Protein 8B2R (pdb70)

Nearest PDB structures (foldseek):
  8b2r-assembly1_A  TM=1.013E+00  e=1.628E-17  Oryza sativa
  5zng-assembly1_A  TM=9.818E-01  e=1.443E-13  Oryza sativa Japonica Group
  5zne-assembly1_A-2  TM=1.001E+00  e=4.847E-13  Oryza sativa Japonica Group
  7nlj-assembly1_A  TM=9.553E-01  e=1.696E-10  Setaria italica
  6fu9-assembly1_A  TM=9.580E-01  e=8.534E-10  Oryza sativa Japonica Group

Secondary structure (DSSP, 8-state):
-PPEEEEEEEE---SHHHHHHHHHHHHHSTTEEEEEEESTTS-EEEEEEES--HHHHHHHHHHHHS-EEEEEEEE---/--S-S--GGGSPPP-----TTSPPP-EEEEEEETTEEEEEEEE-SSEEEEEEETTEEEEEEE-TT--EE--PPTTEEEEEEEPTT-

Sequence (164 aa):
GPMRTTKKIVVKVHMPCGKSRAKAMMALAASVNGVDSVEITGDDKDRLQVVGRGIDPVRLVALLRREKCGLAELLQVEEVKEGPMRAIDLSRERDPNFFDNADIPVPECFWFMFKNNVRQDAGTCYSSWKMDKKVGPNNWVHIKSDDNCNLSGDDFPPGWIVLGKKRPGF

Organism: Oryza sativa subsp. japonica (NCBI:txid39947)

Radius of gyration: 15.73 Å; Cα contacts (8 Å, |Δi|>4): 351; chains: 2; bounding box: 38×36×44 Å

Solvent-accessible surface area: 8882 Å² total; per-residue (Å²): 121,97,97,46,23,16,0,15,0,84,3,94,5,98,67,36,178,36,60,59,126,0,58,66,27,0,62,87,29,142,7,20,71,21,26,36,43,16,13,110,119,115,24,36,0,10,0,2,0,111,77,16,73,31,100,178,3,5,48,57,0,120,121,102,22,44,123,9,59,27,14,4,25,2,58,1,48,138,117,100,184,169,75,32,46,24,94,186,44,157,84,9,70,65,110,47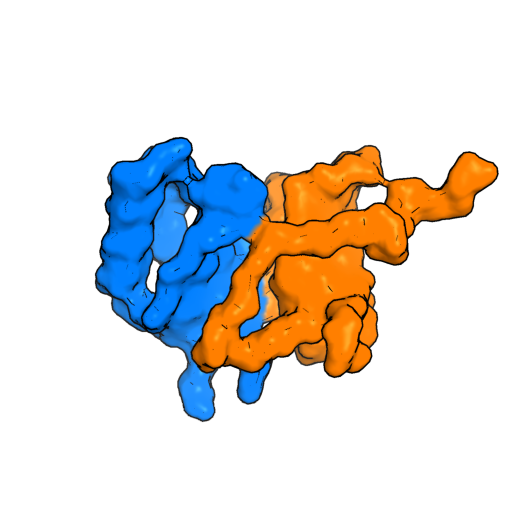,9,101,90,16,56,69,10,31,0,5,7,0,14,2,66,93,86,94,47,85,33,12,7,6,2,3,8,53,57,56,4,42,1,48,0,20,106,62,114,9,90,2,127,11,64,101,83,0,90,31,70,31,132,41,18,128,40,45,64,1,54,17,56,87,24,120,86,116

InterPro domains:
  IPR002182 NB-ARC [PF00931] (182-354)
  IPR006121 Heavy metal-associated domain, HMA [PS50846] (997-1066)
  IPR027417 P-loop containing nucleoside triphosphate hydrolase [G3DSA:3.40.50.300] (168-328)
  IPR027417 P-loop containing nucleoside triphosphate hydrolase [SSF52540] (170-439)
  IPR032675 Leucine-rich repeat domain superfamily [G3DSA:3.80.10.10] (529-895)
  IPR041118 Disease resistance, N-terminal [PF18052] (11-86)
  IPR042197 Apoptotic protease-activating factors, helical domain [G3DSA:1.10.8.430] (339-429)
  IPR044974 Disease resistance protein, plants [PTHR23155] (41-898)
  IPR055414 Disease resistance R13L4/SHOC-2-like, LRR domain [PF23598] (562-923)
  IPR058922 Disease resistance protein, winged helix domain [PF23559] (441-512)

Structure (mmCIF, N/CA/C/O backbone):
data_8B2R
#
_entry.id   8B2R
#
_cell.length_a   31.906
_cell.length_b   57.896
_cell.length_c   76.657
_cell.angle_alpha   90.000
_cell.angle_beta   90.000
_cell.angle_gamma   90.000
#
_symmetry.space_group_name_H-M   'P 21 21 21'
#
loop_
_entity.id
_entity.type
_entity.pdbx_description
1 polymer 'Disease resistance protein RGA5'
2 polymer 'AVR-Pik protein'
3 non-polymer 'SULFATE ION'
4 non-polymer 'CHLORIDE ION'
5 non-polymer 1,2-ETHANEDIOL
6 water water
#
loop_
_atom_site.group_PDB
_atom_site.id
_atom_site.type_symbol
_atom_site.label_atom_id
_atom_site.label_alt_id
_atom_site.label_comp_id
_atom_site.label_asym_id
_atom_site.label_entity_id
_atom_site.label_seq_id
_atom_site.pdbx_PDB_ins_code
_atom_site.Cartn_x
_atom_site.Cartn_y
_atom_site.Cartn_z
_atom_site.occupancy
_atom_site.B_iso_or_equiv
_atom_site.auth_seq_id
_atom_site.auth_comp_id
_atom_site.auth_asym_id
_atom_site.auth_atom_id
_atom_site.pdbx_PDB_model_num
ATOM 1 N N . GLY A 1 1 ? 3.483 -22.308 -15.820 1.000 37.527 994 GLY A N 1
ATOM 2 C CA . GLY A 1 1 ? 4.628 -22.000 -16.682 1.000 34.471 994 GLY A CA 1
ATOM 3 C C . GLY A 1 1 ? 5.756 -21.323 -15.908 1.000 26.003 994 GLY A C 1
ATOM 4 O O . GLY A 1 1 ? 5.840 -21.311 -14.681 1.000 26.239 994 GLY A O 1
ATOM 10 N N . PRO A 1 2 ? 6.702 -20.718 -16.630 1.000 23.484 995 PRO A N 1
ATOM 11 C CA . PRO A 1 2 ? 7.906 -20.192 -16.017 1.000 20.701 995 PRO A CA 1
ATOM 12 C C . PRO A 1 2 ? 7.538 -19.016 -15.124 1.000 18.172 995 PRO A C 1
ATOM 13 O O . PRO A 1 2 ? 6.583 -18.283 -15.363 1.000 20.763 995 PRO A O 1
ATOM 24 N N . MET A 1 3 ? 8.361 -18.789 -14.121 1.000 17.996 996 MET A N 1
ATOM 25 C CA . MET A 1 3 ? 8.203 -17.647 -13.250 1.000 15.811 996 MET A CA 1
ATOM 26 C C . MET A 1 3 ? 8.433 -16.358 -14.058 1.000 17.390 996 MET A C 1
ATOM 27 O O . MET A 1 3 ? 9.445 -16.200 -14.739 1.000 18.051 996 MET A O 1
ATOM 41 N N . ARG A 1 4 ? 7.460 -15.440 -14.006 1.000 14.168 997 ARG A N 1
ATOM 42 C CA . ARG A 1 4 ? 7.621 -14.096 -14.571 1.000 13.185 997 ARG A CA 1
ATOM 43 C C . ARG A 1 4 ? 7.853 -13.093 -13.445 1.000 12.564 997 ARG A C 1
ATOM 44 O O . ARG A 1 4 ? 7.563 -13.354 -12.278 1.000 12.515 997 ARG A O 1
ATOM 65 N N A THR A 1 5 ? 8.419 -11.939 -13.763 0.500 11.221 998 THR A N 1
ATOM 66 N N B THR A 1 5 ? 8.422 -11.946 -13.797 0.500 11.152 998 THR A N 1
ATOM 67 C CA A THR A 1 5 ? 8.690 -10.921 -12.766 0.500 12.506 998 THR A CA 1
ATOM 68 C CA B THR A 1 5 ? 8.763 -10.896 -12.855 0.500 11.985 998 THR A CA 1
ATOM 69 C C A THR A 1 5 ? 8.418 -9.545 -13.355 0.500 11.895 998 THR A C 1
ATOM 70 C C B THR A 1 5 ? 8.241 -9.577 -13.416 0.500 11.592 998 THR A C 1
ATOM 71 O O A THR A 1 5 ? 8.735 -9.259 -14.527 0.500 12.592 998 THR A O 1
ATOM 72 O O B THR A 1 5 ? 8.163 -9.354 -14.643 0.500 11.909 998 THR A O 1
ATOM 93 N N . LYS A 1 6 ? 7.845 -8.705 -12.485 1.000 10.782 999 LYS A N 1
ATOM 94 C CA A LYS A 1 6 ? 7.569 -7.286 -12.673 0.500 10.736 999 LYS A CA 1
ATOM 95 C CA B LYS A 1 6 ? 7.619 -7.305 -12.742 0.500 10.707 999 LYS A CA 1
ATOM 96 C C . LYS A 1 6 ? 8.708 -6.483 -12.071 1.000 11.355 999 LYS A C 1
ATOM 97 O O . LYS A 1 6 ? 9.050 -6.697 -10.903 1.000 11.806 999 LYS A O 1
ATOM 133 N N . ILE A 1 7 ? 9.264 -5.564 -12.863 1.000 10.511 1000 ILE A N 1
ATOM 134 C CA . ILE A 1 7 ? 10.334 -4.703 -12.397 1.000 11.334 1000 ILE A CA 1
ATOM 135 C C . ILE A 1 7 ? 9.933 -3.261 -12.670 1.000 11.412 1000 ILE A C 1
ATOM 136 O O . ILE A 1 7 ? 9.512 -2.954 -13.786 1.000 13.289 1000 ILE A O 1
ATOM 152 N N . VAL A 1 8 ? 10.071 -2.406 -11.643 1.000 10.825 1001 VAL A N 1
ATOM 153 C CA . VAL A 1 8 ? 9.803 -0.997 -11.799 1.000 10.702 1001 VAL A CA 1
ATOM 154 C C . VAL A 1 8 ? 11.131 -0.285 -11.579 1.000 10.199 1001 VAL A C 1
ATOM 155 O O . VAL A 1 8 ? 11.755 -0.453 -10.528 1.000 11.097 1001 VAL A O 1
ATOM 168 N N . VAL A 1 9 ? 11.513 0.526 -12.572 1.000 10.816 1002 VAL A N 1
ATOM 169 C CA . VAL A 1 9 ? 12.749 1.278 -12.551 1.000 11.207 1002 VAL A CA 1
ATOM 170 C C . VAL A 1 9 ? 12.424 2.751 -12.718 1.000 10.546 1002 VAL A C 1
ATOM 171 O O . VAL A 1 9 ? 11.726 3.109 -13.657 1.000 12.590 1002 VAL A O 1
ATOM 184 N N . LYS A 1 10 ? 12.952 3.632 -11.848 1.000 11.368 1003 LYS A N 1
ATOM 185 C CA . LYS A 1 10 ? 12.898 5.049 -12.093 1.000 11.069 1003 LYS A CA 1
ATOM 186 C C . LYS A 1 10 ? 14.035 5.395 -13.036 1.000 12.063 1003 LYS A C 1
ATOM 187 O O . LYS A 1 10 ? 15.181 5.087 -12.773 1.000 13.529 1003 LYS A O 1
ATOM 206 N N . VAL A 1 11 ? 13.721 6.140 -14.102 1.000 10.928 1004 VAL A N 1
ATOM 207 C CA . VAL A 1 11 ? 14.710 6.449 -15.135 1.000 11.005 1004 VAL A CA 1
ATOM 208 C C . VAL A 1 11 ? 14.678 7.960 -15.412 1.000 12.131 1004 VAL A C 1
ATOM 209 O O . VAL A 1 11 ? 13.604 8.558 -15.435 1.000 13.523 1004 VAL A O 1
ATOM 222 N N . HIS A 1 12 ? 15.850 8.531 -15.648 1.000 12.558 1005 HIS A N 1
ATOM 223 C CA . HIS A 1 12 ? 15.903 9.897 -16.091 1.000 14.097 1005 HIS A CA 1
ATOM 224 C C . HIS A 1 12 ? 15.450 9.970 -17.547 1.000 14.312 1005 HIS A C 1
ATOM 225 O O . HIS A 1 12 ? 16.135 9.457 -18.445 1.000 16.219 1005 HIS A O 1
ATOM 240 N N . MET A 1 13 ? 14.277 10.501 -17.778 1.000 13.902 1006 MET A N 1
ATOM 241 C CA . MET A 1 13 ? 13.737 10.507 -19.115 1.000 16.162 1006 MET A CA 1
ATOM 242 C C . MET A 1 13 ? 12.718 11.633 -19.196 1.000 15.715 1006 MET A C 1
ATOM 243 O O . MET A 1 13 ? 11.519 11.410 -19.236 1.000 20.418 1006 MET A O 1
ATOM 257 N N . PRO A 1 14 ? 13.192 12.905 -19.157 1.000 16.507 1007 PRO A N 1
ATOM 258 C CA . PRO A 1 14 ? 12.272 14.023 -18.942 1.000 19.145 1007 PRO A CA 1
ATOM 259 C C . PRO A 1 14 ? 11.250 14.306 -20.021 1.000 17.872 1007 PRO A C 1
ATOM 260 O O . PRO A 1 14 ? 10.304 15.025 -19.744 1.000 21.260 1007 PRO A O 1
ATOM 271 N N . CYS A 1 15 ? 11.471 13.837 -21.251 1.000 16.467 1008 CYS A N 1
ATOM 272 C CA . CYS A 1 15 ? 10.559 14.102 -22.356 1.000 17.550 1008 CYS A CA 1
ATOM 273 C C . CYS A 1 15 ? 10.305 12.823 -23.165 1.000 17.802 1008 CYS A C 1
ATOM 274 O O . CYS A 1 15 ? 10.963 11.787 -23.016 1.000 16.657 1008 CYS A O 1
ATOM 282 N N . GLY A 1 16 ? 9.418 12.950 -24.160 1.000 19.712 1009 GLY A N 1
ATOM 283 C CA . GLY A 1 16 ? 8.998 11.827 -24.999 1.000 18.781 1009 GLY A CA 1
ATOM 284 C C . GLY A 1 16 ? 10.155 11.160 -25.720 1.000 19.071 1009 GLY A C 1
ATOM 285 O O . GLY A 1 16 ? 10.192 9.948 -25.838 1.000 17.907 1009 GLY A O 1
ATOM 289 N N . LYS A 1 17 ? 11.060 11.935 -26.297 1.000 19.760 1010 LYS A N 1
ATOM 290 C CA . LYS A 1 17 ? 12.189 11.355 -27.018 1.000 19.554 1010 LYS A CA 1
ATOM 291 C C . LYS A 1 17 ? 13.023 10.450 -26.104 1.000 19.320 1010 LYS A C 1
ATOM 292 O O . LYS A 1 17 ? 13.453 9.343 -26.484 1.000 19.534 1010 LYS A O 1
ATOM 311 N N . SER A 1 18 ? 13.271 10.916 -24.875 1.000 18.293 1011 SER A N 1
ATOM 312 C CA . SER A 1 18 ? 14.052 10.141 -23.922 1.000 17.635 1011 SER A CA 1
ATOM 313 C C . SER A 1 18 ? 13.286 8.917 -23.440 1.000 17.552 1011 SER A C 1
ATOM 314 O O . SER A 1 18 ? 13.858 7.849 -23.273 1.000 17.114 1011 SER A O 1
ATOM 322 N N . ARG A 1 19 ? 11.977 9.069 -23.277 1.000 17.010 1012 ARG A N 1
ATOM 323 C CA . ARG A 1 19 ? 11.175 7.904 -22.938 1.000 15.888 1012 ARG A CA 1
ATOM 324 C C . ARG A 1 19 ? 11.268 6.837 -24.021 1.000 14.830 1012 ARG A C 1
ATOM 325 O O . ARG A 1 19 ? 11.358 5.667 -23.710 1.000 15.143 1012 ARG A O 1
ATOM 346 N N . ALA A 1 20 ? 11.199 7.233 -25.300 1.000 16.105 1013 ALA A N 1
ATOM 347 C CA . ALA A 1 20 ? 11.259 6.270 -26.393 1.000 14.745 1013 ALA A CA 1
ATOM 348 C C . ALA A 1 20 ? 12.573 5.500 -26.387 1.000 14.367 1013 ALA A C 1
ATOM 349 O O . ALA A 1 20 ? 12.587 4.297 -26.614 1.000 16.368 1013 ALA A O 1
ATOM 356 N N . LYS A 1 21 ? 13.683 6.184 -26.146 1.000 14.446 1014 LYS A N 1
ATOM 357 C CA . LYS A 1 21 ? 14.965 5.512 -26.081 1.000 15.196 1014 LYS A CA 1
ATOM 358 C C . LYS A 1 21 ? 15.014 4.489 -24.942 1.000 14.559 1014 LYS A C 1
ATOM 359 O O . LYS A 1 21 ? 15.490 3.363 -25.106 1.000 15.439 1014 LYS A O 1
ATOM 378 N N . ALA A 1 22 ? 14.491 4.878 -23.757 1.000 15.281 1015 ALA A N 1
ATOM 379 C CA . ALA A 1 22 ? 14.451 3.948 -22.636 1.000 14.219 1015 ALA A CA 1
ATOM 380 C C . ALA A 1 22 ? 13.562 2.743 -22.932 1.000 12.859 1015 ALA A C 1
ATOM 381 O O . ALA A 1 22 ? 13.925 1.645 -22.582 1.000 15.670 1015 ALA A O 1
ATOM 388 N N . MET A 1 23 ? 12.405 2.984 -23.535 1.000 15.724 1016 MET A N 1
ATOM 389 C CA A MET A 1 23 ? 11.500 1.904 -23.868 0.500 14.991 1016 MET A CA 1
ATOM 390 C CA B MET A 1 23 ? 11.469 1.943 -23.919 0.500 15.004 1016 MET A CA 1
ATOM 391 C C . MET A 1 23 ? 12.095 0.965 -24.908 1.000 14.767 1016 MET A C 1
ATOM 392 O O . MET A 1 23 ? 11.987 -0.240 -24.753 1.000 16.939 1016 MET A O 1
ATOM 418 N N . ALA A 1 24 ? 12.748 1.489 -25.954 1.000 15.306 1017 ALA A N 1
ATOM 419 C C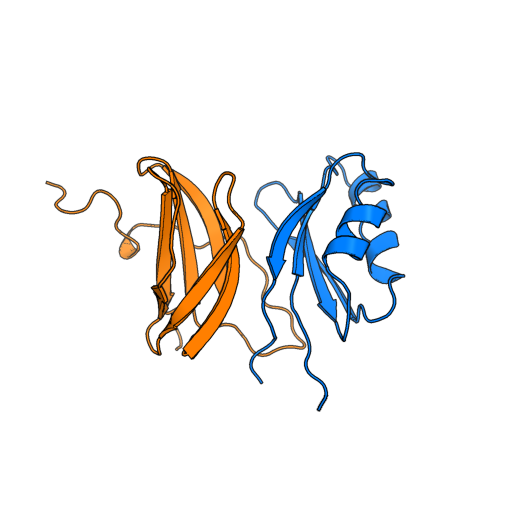A . ALA A 1 24 ? 13.425 0.683 -26.954 1.000 17.581 1017 ALA A CA 1
ATOM 420 C C . ALA A 1 24 ? 14.523 -0.182 -26.341 1.000 17.275 1017 ALA A C 1
ATOM 421 O O . ALA A 1 24 ? 14.642 -1.327 -26.722 1.000 17.397 1017 ALA A O 1
ATOM 428 N N . LEU A 1 25 ? 15.360 0.393 -25.463 1.000 15.413 1018 LEU A N 1
ATOM 429 C CA . LEU A 1 25 ? 16.394 -0.332 -24.765 1.000 15.827 1018 LEU A CA 1
ATOM 430 C C . LEU A 1 25 ? 15.741 -1.479 -24.008 1.000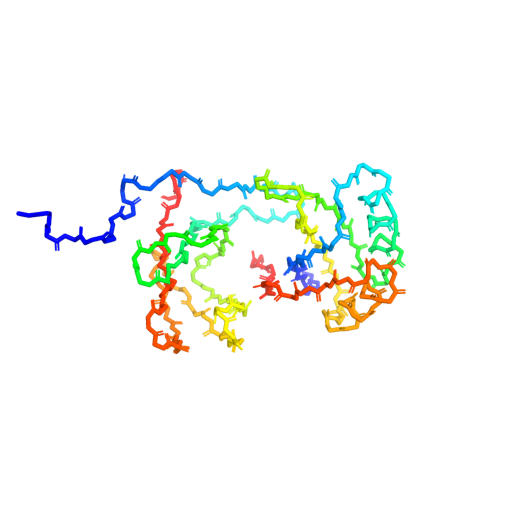 15.638 1018 LEU A C 1
ATOM 431 O O . LEU A 1 25 ? 16.129 -2.649 -24.152 1.000 17.059 1018 LEU A O 1
ATOM 447 N N . ALA A 1 26 ? 14.773 -1.123 -23.133 1.000 16.009 1019 ALA A N 1
ATOM 448 C CA . ALA A 1 26 ? 14.166 -2.143 -22.282 1.000 16.737 1019 ALA A CA 1
ATOM 449 C C . ALA A 1 26 ? 13.550 -3.254 -23.137 1.000 16.191 1019 ALA A C 1
ATOM 450 O O . ALA A 1 26 ? 13.668 -4.418 -22.790 1.000 18.678 1019 ALA A O 1
ATOM 457 N N . ALA A 1 27 ? 12.827 -2.898 -24.190 1.000 18.705 1020 ALA A N 1
ATOM 458 C CA . ALA A 1 27 ? 12.193 -3.858 -25.078 1.000 18.721 1020 ALA A CA 1
ATOM 459 C C . ALA A 1 27 ? 13.166 -4.844 -25.723 1.000 18.775 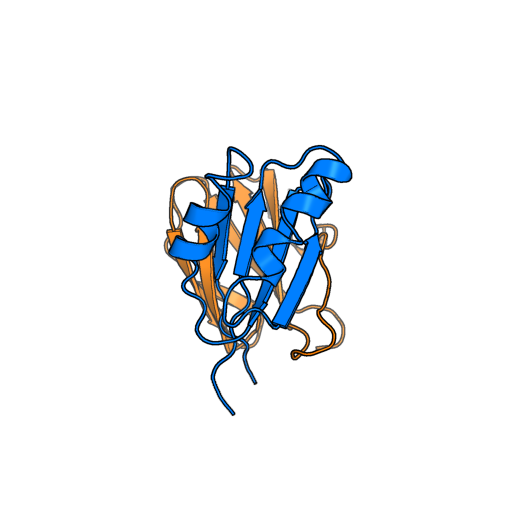1020 ALA A C 1
ATOM 460 O O . ALA A 1 27 ? 12.787 -5.977 -25.995 1.000 20.690 1020 ALA A O 1
ATOM 467 N N . SER A 1 28 ? 14.415 -4.411 -25.939 1.000 18.700 1021 SER A N 1
ATOM 468 C CA . SER A 1 28 ? 15.411 -5.286 -26.567 1.000 16.326 1021 SER A CA 1
ATOM 469 C C . SER A 1 28 ? 16.030 -6.292 -25.596 1.000 18.562 1021 SER A C 1
ATOM 470 O O . SER A 1 28 ? 16.743 -7.170 -26.063 1.000 17.602 1021 SER A O 1
ATOM 478 N N . VAL A 1 29 ? 15.820 -6.141 -24.281 1.000 14.929 1022 VAL A N 1
ATOM 479 C CA . VAL A 1 29 ? 16.449 -6.977 -23.267 1.000 16.849 1022 VAL A CA 1
ATOM 480 C C . VAL A 1 29 ? 15.788 -8.358 -23.285 1.000 16.230 1022 VAL A C 1
ATOM 481 O O . VAL A 1 29 ? 14.577 -8.505 -23.352 1.000 17.341 1022 VAL A O 1
ATOM 494 N N . ASN A 1 30 ? 16.654 -9.362 -23.285 1.000 16.670 1023 ASN A N 1
ATOM 495 C CA . ASN A 1 30 ? 16.279 -10.765 -23.337 1.000 18.225 1023 ASN A CA 1
ATOM 496 C C . ASN A 1 30 ? 15.421 -11.092 -22.112 1.000 17.932 1023 ASN A C 1
ATOM 497 O O . ASN A 1 30 ? 15.843 -10.937 -20.972 1.000 22.019 1023 ASN A O 1
ATOM 508 N N . GLY A 1 31 ? 14.198 -11.499 -22.419 1.000 17.184 1024 GLY A N 1
ATOM 509 C CA . GLY A 1 31 ? 13.226 -11.902 -21.430 1.000 15.985 1024 GLY A CA 1
ATOM 510 C C . GLY A 1 31 ? 12.189 -10.820 -21.155 1.000 14.911 1024 GLY A C 1
ATOM 511 O O . GLY A 1 31 ? 11.186 -11.130 -20.561 1.000 15.510 1024 GLY A O 1
ATOM 515 N N . VAL A 1 32 ? 12.345 -9.617 -21.702 1.000 14.482 1025 VAL A N 1
ATOM 516 C CA . VAL A 1 32 ? 11.301 -8.628 -21.543 1.000 13.295 1025 VAL A CA 1
ATOM 517 C C . VAL A 1 32 ? 10.138 -8.914 -22.485 1.000 14.796 1025 VAL A C 1
ATOM 518 O O . VAL A 1 32 ? 10.283 -9.084 -23.704 1.000 18.342 1025 VAL A O 1
ATOM 531 N N . ASP A 1 33 ? 8.932 -8.948 -21.925 1.000 16.678 1026 ASP A N 1
ATOM 532 C CA . ASP A 1 33 ? 7.718 -9.172 -22.678 1.000 17.106 1026 ASP A CA 1
ATOM 533 C C . ASP A 1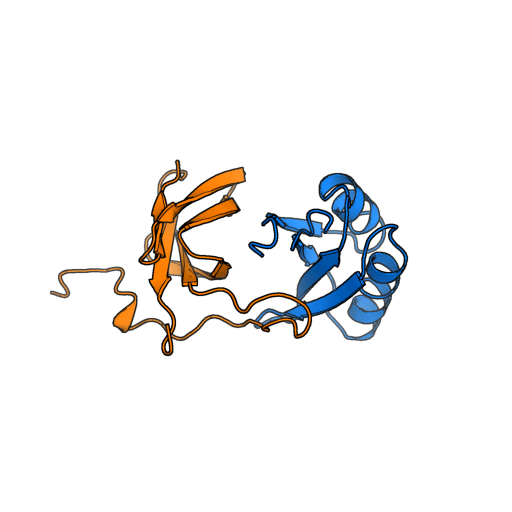 33 ? 6.915 -7.884 -22.864 1.000 17.525 1026 ASP A C 1
ATOM 534 O O . ASP A 1 33 ? 6.181 -7.718 -23.833 1.000 21.853 1026 ASP A O 1
ATOM 543 N N . SER A 1 34 ? 7.003 -6.930 -21.946 1.000 16.795 1027 SER A N 1
ATOM 544 C CA . SER A 1 34 ? 6.249 -5.703 -22.057 1.000 15.380 1027 SER A CA 1
ATOM 545 C C . SER A 1 34 ? 6.963 -4.609 -21.289 1.000 14.583 1027 SER A C 1
ATOM 546 O O . SER A 1 34 ? 7.665 -4.910 -20.322 1.000 13.285 1027 SER A O 1
ATOM 554 N N . VAL A 1 35 ? 6.756 -3.367 -21.767 1.000 15.761 1028 VAL A N 1
ATOM 555 C CA . VAL A 1 35 ? 7.339 -2.191 -21.174 1.000 14.668 1028 VAL A CA 1
ATOM 556 C C . VAL A 1 35 ? 6.279 -1.103 -21.216 1.000 14.775 1028 VAL A C 1
ATOM 557 O O . VAL A 1 35 ? 5.727 -0.809 -22.290 1.000 18.258 1028 VAL A O 1
ATOM 570 N N . GLU A 1 36 ? 6.010 -0.512 -20.064 1.000 14.932 1029 GLU A N 1
ATOM 571 C CA . GLU A 1 36 ? 5.079 0.597 -19.994 1.000 14.883 1029 GLU A CA 1
ATOM 572 C C . GLU A 1 36 ? 5.668 1.697 -19.122 1.000 15.966 1029 GLU A C 1
ATOM 573 O O . GLU A 1 36 ? 6.435 1.444 -18.227 1.000 15.758 1029 GLU A O 1
ATOM 585 N N . ILE A 1 37 ? 5.239 2.918 -19.409 1.000 16.120 1030 ILE A N 1
ATOM 586 C CA . ILE A 1 37 ? 5.605 4.098 -18.654 1.000 16.552 1030 ILE A CA 1
ATOM 587 C C . ILE A 1 37 ? 4.535 4.334 -17.601 1.000 16.538 1030 ILE A C 1
ATOM 588 O O . ILE A 1 37 ? 3.360 4.351 -17.947 1.000 20.017 1030 ILE A O 1
ATOM 604 N N . THR A 1 38 ? 4.955 4.579 -16.359 1.000 16.237 1031 THR A N 1
ATOM 605 C CA . THR A 1 38 ? 4.036 4.889 -15.280 1.000 17.525 1031 THR A CA 1
ATOM 606 C C . THR A 1 38 ? 4.581 6.052 -14.425 1.000 16.453 1031 THR A C 1
ATOM 607 O O . THR A 1 38 ? 5.678 6.537 -14.631 1.000 16.109 1031 THR A O 1
ATOM 618 N N . GLY A 1 39 ? 3.778 6.492 -13.438 1.000 18.032 1032 GLY A N 1
ATOM 619 C CA . GLY A 1 39 ? 4.167 7.531 -12.514 1.000 16.889 1032 GLY A CA 1
ATOM 620 C C . GLY A 1 39 ? 3.501 8.855 -12.860 1.000 17.762 1032 GLY A C 1
ATOM 621 O O . GLY A 1 39 ? 3.313 9.165 -14.037 1.000 19.578 1032 GLY A O 1
ATOM 625 N N . ASP A 1 40 ? 3.266 9.682 -11.833 1.000 19.161 1033 ASP A N 1
ATOM 626 C CA . ASP A 1 40 ? 2.800 11.046 -12.061 1.000 21.758 1033 ASP A CA 1
ATOM 627 C C . ASP A 1 40 ? 3.717 11.828 -13.009 1.000 21.807 1033 ASP A C 1
ATOM 628 O O . ASP A 1 40 ? 3.251 12.633 -13.811 1.000 23.803 1033 ASP A O 1
ATOM 637 N N . ASP A 1 41 ? 5.039 11.631 -12.879 1.000 20.480 1034 ASP A N 1
ATOM 638 C CA . ASP A 1 41 ? 5.995 12.354 -13.711 1.000 18.153 1034 ASP A CA 1
ATOM 639 C C . ASP A 1 41 ? 6.402 11.543 -14.937 1.000 17.658 1034 ASP A C 1
ATOM 640 O O . ASP A 1 41 ? 7.259 11.985 -15.658 1.000 19.126 1034 ASP A O 1
ATOM 649 N N . LYS A 1 42 ? 5.793 10.381 -15.208 1.000 17.375 1035 LYS A N 1
ATOM 650 C CA . LYS A 1 42 ? 6.114 9.556 -16.350 1.000 15.920 1035 LYS A CA 1
ATOM 651 C C . LYS A 1 42 ? 7.599 9.212 -16.377 1.000 15.794 1035 LYS A C 1
ATOM 652 O O . LYS A 1 42 ? 8.208 9.159 -17.425 1.000 16.986 1035 LYS A O 1
ATOM 671 N N . ASP A 1 43 ? 8.152 8.857 -15.222 1.000 15.771 1036 ASP A N 1
ATOM 672 C CA . ASP A 1 43 ? 9.562 8.569 -15.095 1.000 16.489 1036 ASP A CA 1
ATOM 673 C C . ASP A 1 43 ? 9.805 7.180 -14.516 1.000 13.601 1036 ASP A C 1
ATOM 674 O O . ASP A 1 43 ? 10.908 6.920 -14.093 1.000 15.121 1036 ASP A O 1
ATOM 683 N N . ARG A 1 44 ? 8.799 6.332 -14.495 1.000 13.605 1037 ARG A N 1
ATOM 684 C CA . ARG A 1 44 ? 9.005 4.919 -14.168 1.000 15.670 1037 ARG A CA 1
ATOM 685 C C . ARG A 1 44 ? 8.794 4.062 -15.417 1.000 14.488 1037 ARG A C 1
ATOM 686 O O . ARG A 1 44 ? 7.842 4.290 -16.187 1.000 18.181 1037 ARG A O 1
ATOM 707 N N . LEU A 1 45 ? 9.649 3.062 -15.590 1.000 12.917 1038 LEU A N 1
ATOM 708 C CA . LEU A 1 45 ? 9.409 2.016 -16.555 1.000 13.207 1038 LEU A CA 1
ATOM 709 C C . LEU A 1 45 ? 8.933 0.817 -15.754 1.000 13.217 1038 LEU A C 1
ATOM 710 O O . LEU A 1 45 ? 9.597 0.433 -14.771 1.000 14.589 1038 LEU A O 1
ATOM 726 N N . GLN A 1 46 ? 7.835 0.238 -16.202 1.000 13.811 1039 GLN A N 1
ATOM 727 C CA . GLN A 1 46 ? 7.288 -1.031 -15.679 1.000 13.286 1039 GLN A CA 1
ATOM 728 C C . GLN A 1 46 ? 7.545 -2.096 -16.736 1.000 13.459 1039 GLN A C 1
ATOM 729 O O . GLN A 1 46 ? 7.091 -1.973 -17.863 1.000 15.268 1039 GLN A O 1
ATOM 743 N N . VAL A 1 47 ? 8.360 -3.084 -16.387 1.000 13.419 1040 VAL A N 1
ATOM 744 C CA . VAL A 1 47 ? 8.771 -4.102 -17.290 1.000 12.752 1040 VAL A CA 1
ATOM 745 C C . VAL A 1 47 ? 8.278 -5.440 -16.729 1.000 12.126 1040 VAL A C 1
ATOM 746 O O . VAL A 1 47 ? 8.389 -5.710 -15.519 1.000 13.626 1040 VAL A O 1
ATOM 759 N N . VAL A 1 48 ? 7.753 -6.301 -17.601 1.000 12.196 1041 VAL A N 1
ATOM 760 C CA . VAL A 1 48 ? 7.370 -7.625 -17.204 1.000 12.616 1041 VAL A CA 1
ATOM 761 C C . VAL A 1 48 ? 8.092 -8.602 -18.132 1.000 12.796 1041 VAL A C 1
ATOM 762 O O . VAL A 1 48 ? 8.201 -8.379 -19.331 1.000 15.269 1041 VAL A O 1
ATOM 775 N N . GLY A 1 49 ? 8.654 -9.650 -17.568 1.000 16.106 1042 GLY A N 1
ATOM 776 C CA . GLY A 1 49 ? 9.204 -10.670 -18.440 1.000 18.073 1042 GLY A CA 1
ATOM 777 C C . GLY A 1 49 ? 9.719 -11.858 -17.635 1.000 15.872 1042 GLY A C 1
ATOM 778 O O . GLY A 1 49 ? 9.301 -12.108 -16.503 1.000 17.358 1042 GLY A O 1
ATOM 782 N N . ARG A 1 50 ? 10.686 -12.536 -18.227 1.000 14.945 1043 ARG A N 1
ATOM 783 C CA . ARG A 1 50 ? 11.046 -13.890 -17.802 1.000 17.135 1043 ARG A CA 1
ATOM 784 C C . ARG A 1 50 ? 12.557 -13.998 -17.632 1.000 16.656 1043 ARG A C 1
ATOM 785 O O . ARG A 1 50 ? 13.279 -13.772 -18.585 1.000 16.940 1043 ARG A O 1
ATOM 806 N N . GLY A 1 51 ? 13.050 -14.261 -16.434 1.000 17.056 1044 GLY A N 1
ATOM 807 C CA . GLY A 1 51 ? 14.457 -14.484 -16.174 1.000 18.236 1044 GLY A CA 1
ATOM 808 C C . GLY A 1 51 ? 15.351 -13.252 -16.312 1.000 17.787 1044 GLY A C 1
ATOM 809 O O . GLY A 1 51 ? 16.553 -13.418 -16.473 1.000 23.974 1044 GLY A O 1
ATOM 813 N N . ILE A 1 52 ? 14.762 -12.049 -16.348 1.000 19.091 1045 ILE A N 1
ATOM 814 C CA . ILE A 1 52 ? 15.528 -10.807 -16.496 1.000 19.640 1045 ILE A CA 1
ATOM 815 C C . ILE A 1 52 ? 16.373 -10.643 -15.221 1.000 18.540 1045 ILE A C 1
ATOM 816 O O . ILE A 1 52 ? 15.919 -10.879 -14.094 1.000 21.376 1045 ILE A O 1
ATOM 832 N N . ASP A 1 53 ? 17.619 -10.198 -15.373 1.000 18.407 1046 ASP A N 1
ATOM 833 C CA . ASP A 1 53 ? 18.431 -9.769 -14.242 1.000 16.003 1046 ASP A CA 1
ATOM 834 C C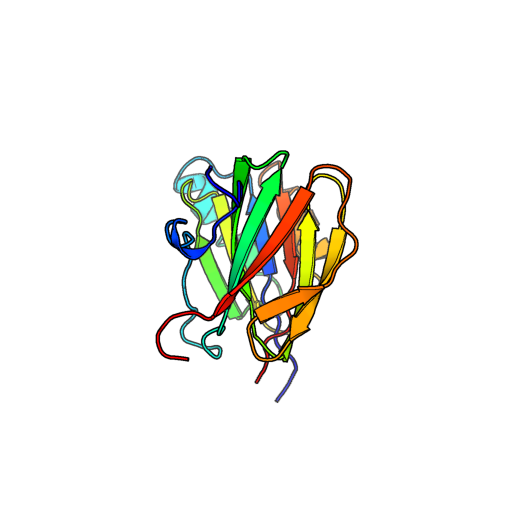 . ASP A 1 53 ? 18.154 -8.281 -13.991 1.000 14.533 1046 ASP A C 1
ATOM 835 O O . ASP A 1 53 ? 18.542 -7.449 -14.801 1.000 15.342 1046 ASP A O 1
ATOM 844 N N . PRO A 1 54 ? 17.423 -7.907 -12.924 1.000 13.223 1047 PRO A N 1
ATOM 845 C CA . PRO A 1 54 ? 17.043 -6.493 -12.759 1.000 13.165 1047 PRO A CA 1
ATOM 846 C C . PRO A 1 54 ? 18.235 -5.547 -12.656 1.000 12.570 1047 PRO A C 1
ATOM 847 O O . PRO A 1 54 ? 18.144 -4.398 -13.083 1.000 12.604 1047 PRO A O 1
ATOM 858 N N . VAL A 1 55 ? 19.325 -5.994 -12.045 1.000 12.926 1048 VAL A N 1
ATOM 859 C CA . VAL A 1 55 ? 20.483 -5.153 -11.866 1.000 13.661 1048 VAL A CA 1
ATOM 860 C C . VAL A 1 55 ? 21.170 -4.900 -13.197 1.000 14.101 1048 VAL A C 1
ATOM 861 O O . VAL A 1 55 ? 21.680 -3.802 -13.449 1.000 15.157 1048 VAL A O 1
ATOM 874 N N . ARG A 1 56 ? 21.209 -5.905 -14.080 1.000 14.169 1049 ARG A N 1
ATOM 875 C CA . ARG A 1 56 ? 21.767 -5.703 -15.405 1.000 17.031 1049 ARG A CA 1
ATOM 876 C C . ARG A 1 56 ? 20.903 -4.745 -16.206 1.000 14.982 1049 ARG A C 1
ATOM 877 O O . ARG A 1 56 ? 21.441 -3.974 -16.960 1.000 16.635 1049 ARG A O 1
ATOM 898 N N . LEU A 1 57 ? 19.579 -4.877 -16.086 1.000 14.289 1050 LEU A N 1
ATOM 899 C CA . LEU A 1 57 ? 18.660 -3.988 -16.782 1.000 13.859 1050 LEU A CA 1
ATOM 900 C C . LEU A 1 57 ? 18.960 -2.550 -16.368 1.000 13.580 1050 LEU A C 1
ATOM 901 O O . LEU A 1 57 ? 19.028 -1.634 -17.195 1.000 14.755 1050 LEU A O 1
ATOM 917 N N . VAL A 1 58 ? 19.052 -2.292 -15.049 1.000 13.172 1051 VAL A N 1
ATOM 918 C CA . VAL A 1 58 ? 19.340 -0.969 -14.528 1.000 13.602 1051 VAL A CA 1
ATOM 919 C C . VAL A 1 58 ? 20.700 -0.479 -15.050 1.000 15.259 1051 VAL A C 1
ATOM 920 O O . VAL A 1 58 ? 20.839 0.682 -15.425 1.000 15.777 1051 VAL A O 1
ATOM 933 N N . ALA A 1 59 ? 21.718 -1.347 -15.096 1.000 14.047 1052 ALA A N 1
ATOM 934 C CA . ALA A 1 59 ? 23.052 -0.957 -15.552 1.000 17.065 1052 ALA A CA 1
ATOM 935 C C . ALA A 1 59 ? 22.954 -0.456 -16.996 1.000 17.130 1052 ALA A C 1
ATOM 936 O O . ALA A 1 59 ? 23.535 0.567 -17.363 1.000 20.292 1052 ALA A O 1
ATOM 943 N N . LEU A 1 60 ? 22.198 -1.196 -17.821 1.000 17.365 1053 LEU A N 1
ATOM 944 C CA . LEU A 1 60 ? 22.093 -0.857 -19.232 1.000 19.560 1053 LEU A CA 1
ATOM 945 C C . LEU A 1 60 ? 21.353 0.473 -19.391 1.000 16.424 1053 LEU A C 1
ATOM 946 O O . LEU A 1 60 ? 21.758 1.325 -20.216 1.000 21.496 1053 LEU A O 1
ATOM 962 N N . LEU A 1 61 ? 20.275 0.683 -18.618 1.000 16.738 1054 LEU A N 1
ATOM 963 C CA . LEU A 1 61 ? 19.543 1.951 -18.625 1.000 17.469 1054 LEU A CA 1
ATOM 964 C C . LEU A 1 61 ? 20.405 3.113 -18.145 1.000 19.765 1054 LEU A C 1
ATOM 965 O O . LEU A 1 61 ? 20.353 4.189 -18.744 1.000 24.388 1054 LEU A O 1
ATOM 981 N N . ARG A 1 62 ? 21.220 2.924 -17.109 1.000 20.850 1055 ARG A N 1
ATOM 982 C CA A ARG A 1 62 ? 22.014 3.979 -16.508 0.500 21.818 1055 ARG A CA 1
ATOM 983 C CA B ARG A 1 62 ? 21.994 4.011 -16.533 0.500 25.243 1055 ARG A CA 1
ATOM 984 C C . ARG A 1 62 ? 23.047 4.428 -17.551 1.000 26.584 1055 ARG A C 1
ATOM 985 O O . ARG A 1 62 ? 23.347 5.623 -17.704 1.000 30.304 1055 ARG A O 1
ATOM 1025 N N . GLU A 1 63 ? 23.560 3.486 -18.357 1.000 24.980 1056 GLU A N 1
ATOM 1026 C CA . GLU A 1 63 ? 24.583 3.897 -19.304 1.000 32.667 1056 GLU A CA 1
ATOM 1027 C C . GLU A 1 63 ? 24.005 4.429 -20.622 1.000 32.999 1056 GLU A C 1
ATOM 1028 O O . GLU A 1 63 ? 24.777 4.911 -21.516 1.000 34.170 1056 GLU A O 1
ATOM 1040 N N . LYS A 1 64 ? 22.657 4.482 -20.690 1.000 29.097 1057 LYS A N 1
ATOM 1041 C CA . LYS A 1 64 ? 21.921 5.112 -21.778 1.000 29.970 1057 LYS A CA 1
ATOM 1042 C C . LYS A 1 64 ? 21.164 6.393 -21.392 1.000 31.650 1057 LYS A C 1
ATOM 1043 O O . LYS A 1 64 ? 21.147 7.353 -22.192 1.000 26.275 1057 LYS A O 1
ATOM 1062 N N . CYS A 1 65 ? 20.696 6.523 -20.135 1.000 23.842 1058 CYS A N 1
ATOM 1063 C CA . CYS A 1 65 ? 19.824 7.609 -19.746 1.000 27.568 1058 CYS A CA 1
ATOM 1064 C C . CYS A 1 65 ? 20.452 8.499 -18.676 1.000 25.334 1058 CYS A C 1
ATOM 1065 O O . CYS A 1 65 ? 20.120 9.689 -18.570 1.000 30.190 1058 CYS A O 1
ATOM 1073 N N . GLY A 1 66 ? 21.498 7.999 -18.039 1.000 28.731 1059 GLY A N 1
ATOM 1074 C CA . GLY A 1 66 ? 22.309 8.754 -17.094 1.000 32.509 1059 GLY A CA 1
ATOM 1075 C C . GLY A 1 66 ? 21.865 8.574 -15.654 1.000 29.704 1059 GLY A C 1
ATOM 1076 O O . GLY A 1 66 ? 22.685 8.803 -14.709 1.000 29.550 1059 GLY A O 1
ATOM 1080 N N . LEU A 1 67 ? 20.589 8.187 -15.512 1.000 18.516 1060 LEU A N 1
ATOM 1081 C CA . LEU A 1 67 ? 20.254 7.756 -14.186 1.000 18.068 1060 LEU A CA 1
ATOM 1082 C C . LEU A 1 67 ? 19.119 6.767 -14.230 1.000 14.085 1060 LEU A C 1
ATOM 1083 O O . LEU A 1 67 ? 18.132 6.958 -14.913 1.000 15.422 1060 LEU A O 1
ATOM 1099 N N . ALA A 1 68 ? 19.283 5.743 -13.415 1.000 13.878 1061 ALA A N 1
ATOM 1100 C CA . ALA A 1 68 ? 18.298 4.679 -13.290 1.000 13.644 1061 ALA A CA 1
ATOM 1101 C C . ALA A 1 68 ? 18.392 4.092 -11.887 1.000 14.667 1061 ALA A C 1
ATOM 1102 O O . ALA A 1 68 ? 19.497 3.851 -11.400 1.000 14.625 1061 ALA A O 1
ATOM 1109 N N . GLU A 1 69 ? 17.231 3.867 -11.247 1.000 13.765 1062 GLU A N 1
ATOM 1110 C CA . GLU A 1 69 ? 17.147 3.362 -9.872 1.000 13.148 1062 GLU A CA 1
ATOM 1111 C C . GLU A 1 69 ? 16.081 2.262 -9.830 1.000 12.417 1062 GLU A C 1
ATOM 1112 O O . GLU A 1 69 ? 14.908 2.504 -10.136 1.000 12.755 1062 GLU A O 1
ATOM 1124 N N . LEU A 1 70 ? 16.474 1.081 -9.392 1.000 11.535 1063 LEU A N 1
ATOM 1125 C CA . LEU A 1 70 ? 15.482 0.035 -9.170 1.000 11.374 1063 LEU A CA 1
ATOM 1126 C C . LEU A 1 70 ? 14.549 0.436 -8.014 1.000 11.672 1063 LEU A C 1
ATOM 1127 O O . LEU A 1 70 ? 15.035 0.790 -6.933 1.000 12.756 1063 LEU A O 1
ATOM 1143 N N . LEU A 1 71 ? 13.233 0.365 -8.236 1.000 10.663 1064 LEU A N 1
ATOM 1144 C CA . LEU A 1 71 ? 12.253 0.672 -7.213 1.000 10.277 1064 LEU A CA 1
ATOM 1145 C C . LEU A 1 71 ? 11.547 -0.559 -6.667 1.000 10.807 1064 LEU A C 1
ATOM 1146 O O . LEU A 1 71 ? 11.173 -0.545 -5.475 1.000 11.869 1064 LEU A O 1
ATOM 1162 N N . GLN A 1 72 ? 11.195 -1.510 -7.537 1.000 10.657 1065 GLN A N 1
ATOM 1163 C CA . GLN A 1 72 ? 10.401 -2.680 -7.130 1.000 9.853 1065 GLN A CA 1
ATOM 1164 C C . GLN A 1 72 ? 10.749 -3.862 -8.015 1.000 9.984 1065 GLN A C 1
ATOM 1165 O O . GLN A 1 72 ? 10.859 -3.694 -9.252 1.000 11.266 1065 GLN A O 1
ATOM 1179 N N . VAL A 1 73 ? 10.964 -5.012 -7.398 1.000 9.926 1066 VAL A N 1
ATOM 1180 C CA . VAL A 1 73 ? 11.054 -6.274 -8.102 1.000 10.095 1066 VAL A CA 1
ATOM 1181 C C . VAL A 1 73 ? 10.050 -7.204 -7.444 1.000 11.908 1066 VAL A C 1
ATOM 1182 O O . VAL A 1 73 ? 10.103 -7.424 -6.246 1.000 11.970 1066 VAL A O 1
ATOM 1195 N N . GLU A 1 74 ? 9.123 -7.776 -8.220 1.000 10.498 1067 GLU A N 1
ATOM 1196 C CA . GLU A 1 74 ? 8.063 -8.610 -7.683 1.000 10.434 1067 GLU A CA 1
ATOM 1197 C C . GLU A 1 74 ? 7.827 -9.742 -8.661 1.000 11.651 1067 GLU A C 1
ATOM 1198 O O . GLU A 1 74 ? 7.473 -9.523 -9.815 1.000 12.561 1067 GLU A O 1
ATOM 1210 N N . GLU A 1 75 ? 7.964 -10.998 -8.174 1.000 11.277 1068 GLU A N 1
ATOM 1211 C CA . GLU A 1 75 ? 7.558 -12.132 -8.975 1.000 10.642 1068 GLU A CA 1
ATOM 1212 C C . GLU A 1 75 ? 6.076 -11.971 -9.278 1.000 11.999 1068 GLU A C 1
ATOM 1213 O O . GLU A 1 75 ? 5.309 -11.561 -8.429 1.000 12.103 1068 GLU A O 1
ATOM 1225 N N . VAL A 1 76 ? 5.637 -12.430 -10.457 1.000 11.475 1069 VAL A N 1
ATOM 1226 C CA . VAL A 1 76 ? 4.236 -12.443 -10.794 1.000 10.278 1069 VAL A CA 1
ATOM 1227 C C . VAL A 1 76 ? 3.612 -13.654 -10.115 1.000 11.902 1069 VAL A C 1
ATOM 1228 O O . VAL A 1 76 ? 4.021 -14.785 -10.361 1.000 13.419 1069 VAL A O 1
ATOM 1241 N N . LYS A 1 77 ? 2.603 -13.384 -9.271 1.000 12.434 1070 LYS A N 1
ATOM 1242 C CA . LYS A 1 77 ? 1.877 -14.436 -8.563 1.000 12.354 1070 LYS A CA 1
ATOM 1243 C C . LYS A 1 77 ? 0.787 -14.966 -9.485 1.000 14.344 1070 LYS A C 1
ATOM 1244 O O . LYS A 1 77 ? -0.140 -14.240 -9.843 1.000 15.184 1070 LYS A O 1
ATOM 1263 N N . GLU A 1 78 ? 0.943 -16.236 -9.901 1.000 17.743 1071 GLU A N 1
ATOM 1264 C CA . GLU A 1 78 ? 0.050 -16.820 -10.893 1.000 20.409 1071 GLU A CA 1
ATOM 1265 C C . GLU A 1 78 ? 0.133 -18.343 -10.834 1.000 24.765 1071 GLU A C 1
ATOM 1266 O O . GLU A 1 78 ? 1.037 -18.834 -10.152 1.000 31.225 1071 GLU A O 1
ATOM 1279 N N . GLY B 2 1 ? -7.571 15.127 17.684 1.000 27.463 28 GLY B N 1
ATOM 1280 C CA . GLY B 2 1 ? -7.128 14.196 16.652 1.000 22.892 28 GLY B CA 1
ATOM 1281 C C . GLY B 2 1 ? -6.244 14.888 15.617 1.000 21.596 28 GLY B C 1
ATOM 1282 O O . GLY B 2 1 ? -5.700 15.963 15.848 1.000 23.010 28 GLY B O 1
ATOM 1288 N N . PRO B 2 2 ? -6.075 14.277 14.427 1.000 20.392 29 PRO B N 1
ATOM 1289 C CA . PRO B 2 2 ? -6.607 12.944 14.136 1.000 19.801 29 PRO B CA 1
ATOM 1290 C C . PRO B 2 2 ? -5.785 11.921 14.927 1.000 20.611 29 PRO B C 1
ATOM 1291 O O . PRO B 2 2 ? -4.624 12.178 15.261 1.000 21.938 29 PRO B O 1
ATOM 1302 N N . MET B 2 3 ? -6.409 10.774 15.191 1.000 20.267 30 MET B N 1
ATOM 1303 C CA . MET B 2 3 ? -5.682 9.708 15.889 1.000 21.084 30 MET B CA 1
ATOM 1304 C C . MET B 2 3 ? -4.518 9.172 15.055 1.000 20.146 30 MET B C 1
ATOM 1305 O O . MET B 2 3 ? -3.428 8.946 15.577 1.000 20.138 30 MET B O 1
ATOM 1319 N N . ARG B 2 4 ? -4.730 9.039 13.739 1.000 18.990 31 ARG B N 1
ATOM 1320 C CA . ARG B 2 4 ? -3.715 8.520 12.850 1.000 19.218 31 ARG B CA 1
ATOM 1321 C C . ARG B 2 4 ? -3.191 9.645 11.961 1.000 17.291 31 ARG B C 1
ATOM 1322 O O . ARG B 2 4 ? -3.975 10.307 11.337 1.000 21.301 31 ARG B O 1
ATOM 1343 N N . ALA B 2 5 ? -1.869 9.791 11.860 1.000 17.981 32 ALA B N 1
ATOM 1344 C CA . ALA B 2 5 ? -1.271 10.707 10.910 1.000 17.652 32 ALA B CA 1
ATOM 1345 C C . ALA B 2 5 ? -1.178 10.088 9.533 1.000 18.203 32 ALA B C 1
ATOM 1346 O O . ALA B 2 5 ? -1.058 10.834 8.578 1.000 21.712 32 ALA B O 1
ATOM 1353 N N . ILE B 2 6 ? -1.189 8.742 9.445 1.000 16.790 33 ILE B N 1
ATOM 1354 C CA . ILE B 2 6 ? -1.249 8.027 8.200 1.000 16.434 33 ILE B CA 1
ATOM 1355 C C . ILE B 2 6 ? -2.535 7.220 8.227 1.000 16.750 33 ILE B C 1
ATOM 1356 O O . ILE B 2 6 ? -2.683 6.298 9.035 1.000 18.893 33 ILE B O 1
ATOM 1372 N N . ASP B 2 7 ? -3.466 7.621 7.355 1.000 18.652 34 ASP B N 1
ATOM 1373 C CA . ASP B 2 7 ? -4.750 6.971 7.209 1.000 20.477 34 ASP B CA 1
ATOM 1374 C C . ASP B 2 7 ? -4.967 6.663 5.728 1.000 17.435 34 ASP B C 1
ATOM 1375 O O . ASP B 2 7 ? -5.297 7.518 4.906 1.000 17.067 34 ASP B O 1
ATOM 1384 N N . LEU B 2 8 ? -4.791 5.391 5.393 1.000 17.253 35 LEU B N 1
ATOM 1385 C CA . LEU B 2 8 ? -4.866 4.970 3.999 1.000 14.059 35 LEU B CA 1
ATOM 1386 C C . LEU B 2 8 ? -6.274 5.138 3.420 1.000 15.711 35 LEU B C 1
ATOM 1387 O O . LEU B 2 8 ? -6.440 5.175 2.196 1.000 17.030 35 LEU B O 1
ATOM 1403 N N . SER B 2 9 ? -7.294 5.234 4.254 1.000 18.062 36 SER B N 1
ATOM 1404 C CA . SER B 2 9 ? -8.646 5.433 3.759 1.000 17.760 36 SER B CA 1
ATOM 1405 C C . SER B 2 9 ? -8.813 6.843 3.209 1.000 19.189 36 SER B C 1
ATOM 1406 O O . SER B 2 9 ? -9.764 7.087 2.510 1.000 23.446 36 SER B O 1
ATOM 1414 N N . ARG B 2 10 ? -7.910 7.758 3.559 1.000 19.181 37 ARG B N 1
ATOM 1415 C CA . ARG B 2 10 ? -7.899 9.137 3.067 1.000 19.405 37 ARG B CA 1
ATOM 1416 C C . ARG B 2 10 ? -6.853 9.391 1.979 1.000 21.975 37 ARG B C 1
ATOM 1417 O O . ARG B 2 10 ? -6.722 10.500 1.482 1.000 24.304 37 ARG B O 1
ATOM 1438 N N . GLU B 2 11 ? -6.098 8.377 1.584 1.000 18.127 38 GLU B N 1
ATOM 1439 C CA . GLU B 2 11 ? -5.086 8.534 0.544 1.000 18.235 38 GLU B CA 1
ATOM 1440 C C . GLU B 2 11 ? -5.658 8.335 -0.861 1.000 21.831 38 GLU B C 1
ATOM 1441 O O . GLU B 2 11 ? -6.383 7.372 -1.110 1.000 19.646 38 GLU B O 1
ATOM 1453 N N . ARG B 2 12 ? -5.282 9.216 -1.805 1.000 18.928 39 ARG B N 1
ATOM 1454 C CA . ARG B 2 12 ? -5.661 9.013 -3.202 1.000 21.032 39 ARG B CA 1
ATOM 1455 C C . ARG B 2 12 ? -4.942 7.766 -3.723 1.000 17.798 39 ARG B C 1
ATOM 1456 O O . ARG B 2 12 ? -3.862 7.376 -3.254 1.000 17.332 39 ARG B O 1
ATOM 1477 N N . ASP B 2 13 ? -5.542 7.160 -4.726 1.000 18.403 40 ASP B N 1
ATOM 1478 C CA . ASP B 2 13 ? -4.981 5.965 -5.316 1.000 17.443 40 ASP B CA 1
ATOM 1479 C C . ASP B 2 13 ? -3.590 6.255 -5.860 1.000 18.723 40 ASP B C 1
ATOM 1480 O O . ASP B 2 13 ? -3.267 7.384 -6.220 1.000 18.866 40 ASP B O 1
ATOM 1489 N N . PRO B 2 14 ? -2.724 5.227 -5.954 1.000 15.938 41 PRO B N 1
ATOM 1490 C CA . PRO B 2 14 ? -1.462 5.399 -6.683 1.000 16.570 41 PRO B CA 1
ATOM 1491 C C . PRO B 2 14 ? -1.693 5.744 -8.154 1.000 17.304 41 PRO B C 1
ATOM 1492 O O . PRO B 2 14 ? -2.780 5.538 -8.672 1.000 19.011 41 PRO B O 1
ATOM 1503 N N . ASN B 2 15 ? -0.611 6.170 -8.803 1.000 19.239 42 ASN B N 1
ATOM 1504 C CA . ASN B 2 15 ? -0.544 6.255 -10.249 1.000 19.265 42 ASN B CA 1
ATOM 1505 C C . ASN B 2 15 ? 0.041 4.928 -10.730 1.000 22.628 42 ASN B C 1
ATOM 1506 O O . ASN B 2 15 ? 1.179 4.594 -10.442 1.000 25.098 42 ASN B O 1
ATOM 1517 N N . PHE B 2 16 ? -0.768 4.124 -11.380 1.000 18.517 43 PHE B N 1
ATOM 1518 C CA . PHE B 2 16 ? -0.355 2.775 -11.763 1.000 16.711 43 PHE B CA 1
ATOM 1519 C C . PHE B 2 16 ? -1.076 2.339 -13.031 1.000 17.148 43 PHE B C 1
ATOM 1520 O O . PHE B 2 16 ? -2.046 2.973 -13.500 1.000 17.535 43 PHE B O 1
ATOM 1537 N N . PHE B 2 17 ? -0.640 1.165 -13.481 1.000 16.771 44 PHE B N 1
ATOM 1538 C CA . PHE B 2 17 ? -1.172 0.548 -14.677 1.000 14.237 44 PHE B CA 1
ATOM 1539 C C . PHE B 2 17 ? -1.184 -0.951 -14.486 1.000 14.353 44 PHE B C 1
ATOM 1540 O O . PHE B 2 17 ? -0.132 -1.539 -14.290 1.000 17.360 44 PHE B O 1
ATOM 1557 N N . ASP B 2 18 ? -2.370 -1.522 -14.598 1.000 13.911 45 ASP B N 1
ATOM 1558 C CA . ASP B 2 18 ? -2.508 -2.973 -14.490 1.000 13.546 45 ASP B CA 1
ATOM 1559 C C . ASP B 2 18 ? -2.178 -3.608 -15.868 1.000 14.404 45 ASP B C 1
ATOM 1560 O O . ASP B 2 18 ? -2.954 -3.559 -16.795 1.000 17.955 45 ASP B O 1
ATOM 1569 N N . ASN B 2 19 ? -1.023 -4.249 -15.971 1.000 14.274 46 ASN B N 1
ATOM 1570 C CA . ASN B 2 19 ? -0.628 -4.917 -17.189 1.000 15.325 46 ASN B CA 1
ATOM 1571 C C . ASN B 2 19 ? -1.641 -5.983 -17.567 1.000 15.343 46 ASN B C 1
ATOM 1572 O O . ASN B 2 19 ? -2.141 -6.733 -16.725 1.000 14.042 46 ASN B O 1
ATOM 1583 N N . ALA B 2 20 ? -1.962 -6.058 -18.855 1.000 17.430 47 ALA B N 1
ATOM 1584 C CA . ALA B 2 20 ? -3.053 -6.886 -19.313 1.000 16.635 47 ALA B CA 1
ATOM 1585 C C . ALA B 2 20 ? -2.719 -8.382 -19.207 1.000 15.805 47 ALA B C 1
ATOM 1586 O O . ALA B 2 20 ? -3.635 -9.208 -19.250 1.000 18.977 47 ALA B O 1
ATOM 1593 N N . ASP B 2 21 ? -1.424 -8.734 -19.229 1.000 16.513 48 ASP B N 1
ATOM 1594 C CA . ASP B 2 21 ? -0.960 -10.094 -19.462 1.000 15.950 48 ASP B CA 1
ATOM 1595 C C . ASP B 2 21 ? -0.614 -10.850 -18.173 1.000 14.801 48 ASP B C 1
ATOM 1596 O O . ASP B 2 21 ? -0.189 -12.001 -18.209 1.000 16.168 48 ASP B O 1
ATOM 1605 N N . ILE B 2 22 ? -0.742 -10.182 -17.025 1.000 12.688 49 ILE B N 1
ATOM 1606 C CA . ILE B 2 22 ? -0.474 -10.767 -15.708 1.000 12.900 49 ILE B CA 1
ATOM 1607 C C . ILE B 2 22 ? -1.673 -10.512 -14.799 1.000 13.084 49 ILE B C 1
ATOM 1608 O O . ILE B 2 22 ? -2.445 -9.589 -15.030 1.000 12.877 49 ILE B O 1
ATOM 1624 N N . PRO B 2 23 ? -1.857 -11.342 -13.738 1.000 13.251 50 PRO B N 1
ATOM 1625 C CA . PRO B 2 23 ? -3.010 -11.154 -12.869 1.000 12.349 50 PRO B CA 1
ATOM 1626 C C . PRO B 2 23 ? -2.984 -9.739 -12.266 1.000 12.409 50 PRO B C 1
ATOM 1627 O O . PRO B 2 23 ? -1.932 -9.150 -12.009 1.000 12.109 50 PRO B O 1
ATOM 1638 N N . VAL B 2 24 ? -4.180 -9.214 -12.016 1.000 12.217 51 VAL B N 1
ATOM 1639 C CA . VAL B 2 24 ? -4.287 -7.914 -11.358 1.000 12.057 51 VAL B CA 1
ATOM 1640 C C . VAL B 2 24 ? -3.851 -8.018 -9.902 1.000 12.597 51 VAL B C 1
ATOM 1641 O O . VAL B 2 24 ? -4.375 -8.849 -9.163 1.000 13.432 51 VAL B O 1
ATOM 1654 N N . PRO B 2 25 ? -2.877 -7.187 -9.465 1.000 11.424 52 PRO B N 1
ATOM 1655 C CA . PRO B 2 25 ? -2.458 -7.223 -8.081 1.000 11.655 52 PRO B CA 1
ATOM 1656 C C . PRO B 2 25 ? -3.536 -6.695 -7.131 1.000 12.165 52 PRO B C 1
ATOM 1657 O O . PRO B 2 25 ? -4.203 -5.742 -7.454 1.000 12.112 52 PRO B O 1
ATOM 1668 N N . GLU B 2 26 ? -3.669 -7.347 -5.960 1.000 11.160 53 GLU B N 1
ATOM 1669 C CA . GLU B 2 26 ? -4.787 -7.085 -5.070 1.000 11.750 53 GLU B CA 1
ATOM 1670 C C . GLU B 2 26 ? -4.568 -5.870 -4.170 1.000 11.862 53 GLU B C 1
ATOM 1671 O O . GLU B 2 26 ? -5.541 -5.385 -3.588 1.000 12.201 53 GLU B O 1
ATOM 1683 N N . CYS B 2 27 ? -3.304 -5.419 -4.020 1.000 10.943 54 CYS B N 1
ATOM 1684 C CA . CYS B 2 27 ? -3.005 -4.433 -3.010 1.000 10.922 54 CYS B CA 1
ATOM 1685 C C . CYS B 2 27 ? -2.539 -3.133 -3.654 1.000 10.912 54 CYS B C 1
ATOM 1686 O O . CYS B 2 27 ? -1.818 -3.112 -4.659 1.000 11.673 54 CYS B O 1
ATOM 1694 N N . PHE B 2 28 ? -2.851 -2.054 -2.950 1.000 11.643 55 PHE B N 1
ATOM 1695 C CA . PHE B 2 28 ? -2.129 -0.800 -3.085 1.000 11.572 55 PHE B CA 1
ATOM 1696 C C . PHE B 2 28 ? -1.136 -0.705 -1.931 1.000 11.534 55 PHE B C 1
ATOM 1697 O O . PHE B 2 28 ? -1.436 -1.110 -0.800 1.000 14.387 55 PHE B O 1
ATOM 1714 N N . TRP B 2 29 ? 0.072 -0.231 -2.220 1.000 11.508 56 TRP B N 1
ATOM 1715 C CA . TRP B 2 29 ? 1.021 0.122 -1.202 1.000 11.240 56 TRP B CA 1
ATOM 1716 C C . TRP B 2 29 ? 1.295 1.615 -1.285 1.000 11.630 56 TRP B C 1
ATOM 1717 O O . TRP B 2 29 ? 1.223 2.248 -2.353 1.000 11.903 56 TRP B O 1
ATOM 1738 N N . PHE B 2 30 ? 1.657 2.170 -0.114 1.000 12.465 57 PHE B N 1
ATOM 1739 C CA . PHE B 2 30 ? 1.936 3.579 0.035 1.000 12.403 57 PHE B CA 1
ATOM 1740 C C . PHE B 2 30 ? 3.159 3.750 0.941 1.000 13.752 57 PHE B C 1
ATOM 1741 O O . PHE B 2 30 ? 3.273 3.063 1.981 1.000 13.194 57 PHE B O 1
ATOM 1758 N N . MET B 2 31 ? 4.124 4.556 0.484 1.000 14.312 58 MET B N 1
ATOM 1759 C CA . MET B 2 31 ? 5.379 4.721 1.187 1.000 14.897 58 MET B CA 1
ATOM 1760 C C . MET B 2 31 ? 5.480 6.151 1.693 1.000 16.547 58 MET B C 1
ATOM 1761 O O . MET B 2 31 ? 5.209 7.117 0.964 1.000 15.886 58 MET B O 1
ATOM 1775 N N . PHE B 2 32 ? 5.870 6.264 2.963 1.000 17.768 59 PHE B N 1
ATOM 1776 C CA . PHE B 2 32 ? 5.898 7.524 3.683 1.000 16.434 59 PHE B CA 1
ATOM 1777 C C . PHE B 2 32 ? 7.277 7.732 4.289 1.000 17.027 59 PHE B C 1
ATOM 1778 O O . PHE B 2 32 ? 7.911 6.780 4.748 1.000 19.257 59 PHE B O 1
ATOM 1795 N N . LYS B 2 33 ? 7.716 8.996 4.304 1.000 18.090 60 LYS B N 1
ATOM 1796 C CA . LYS B 2 33 ? 8.879 9.474 5.054 1.000 20.532 60 LYS B CA 1
ATOM 1797 C C . LYS B 2 33 ? 8.431 10.615 5.991 1.000 21.715 60 LYS B C 1
ATOM 1798 O O . LYS B 2 33 ? 7.900 11.631 5.543 1.000 21.820 60 LYS B O 1
ATOM 1817 N N . ASN B 2 34 ? 8.533 10.407 7.302 1.000 23.897 61 ASN B N 1
ATOM 1818 C CA . ASN B 2 34 ? 8.010 11.378 8.264 1.000 23.696 61 ASN B CA 1
ATOM 1819 C C . ASN B 2 34 ? 6.569 11.792 7.910 1.000 21.621 61 ASN B C 1
ATOM 1820 O O . ASN B 2 34 ? 6.207 12.983 7.987 1.000 27.238 61 ASN B O 1
ATOM 1831 N N . ASN B 2 35 ? 5.719 10.789 7.599 1.000 22.628 62 ASN B N 1
ATOM 1832 C CA . ASN B 2 35 ? 4.282 10.959 7.364 1.000 19.704 62 ASN B CA 1
ATOM 1833 C C . ASN B 2 35 ? 3.964 11.669 6.058 1.000 20.545 62 ASN B C 1
ATOM 1834 O O . ASN B 2 35 ? 2.782 11.855 5.750 1.000 23.908 62 ASN B O 1
ATOM 1845 N N . VAL B 2 36 ? 4.993 11.944 5.254 1.000 20.664 63 VAL B N 1
ATOM 1846 C CA . VAL B 2 36 ? 4.767 12.571 3.960 1.000 23.232 63 VAL B CA 1
ATOM 1847 C C . VAL B 2 36 ? 4.861 11.455 2.926 1.000 20.427 63 VAL B C 1
ATOM 1848 O O . VAL B 2 36 ? 5.869 10.751 2.828 1.000 21.246 63 VAL B O 1
ATOM 1861 N N . ARG B 2 37 ? 3.812 11.354 2.112 1.000 19.262 64 ARG B N 1
ATOM 1862 C CA . ARG B 2 37 ? 3.762 10.353 1.071 1.000 19.595 64 ARG B CA 1
ATOM 1863 C C . ARG B 2 37 ? 4.907 10.595 0.080 1.000 19.696 64 ARG B C 1
ATOM 1864 O O . ARG B 2 37 ? 5.023 11.666 -0.507 1.000 20.148 64 ARG B O 1
ATOM 1885 N N . GLN B 2 38 ? 5.649 9.541 -0.287 1.000 18.398 65 GLN B N 1
ATOM 1886 C CA . GLN B 2 38 ? 6.743 9.635 -1.243 1.000 19.454 65 GLN B CA 1
ATOM 1887 C C . GLN B 2 38 ? 6.452 8.913 -2.550 1.000 17.630 65 GLN B C 1
ATOM 1888 O O . GLN B 2 38 ? 6.967 9.306 -3.574 1.000 18.026 65 GLN B O 1
ATOM 1902 N N . ASP B 2 39 ? 5.741 7.789 -2.481 1.000 16.842 66 ASP B N 1
ATOM 1903 C CA . ASP B 2 39 ? 5.455 6.989 -3.656 1.000 14.616 66 ASP B CA 1
ATOM 1904 C C . ASP B 2 39 ? 4.274 6.083 -3.291 1.000 13.076 66 ASP B C 1
ATOM 1905 O O . ASP B 2 39 ? 3.941 5.906 -2.107 1.000 14.385 66 ASP B O 1
ATOM 1914 N N . ALA B 2 40 ? 3.719 5.414 -4.307 1.000 13.290 67 ALA B N 1
ATOM 1915 C CA . ALA B 2 40 ? 2.620 4.477 -4.115 1.000 12.472 67 ALA B CA 1
ATOM 1916 C C . ALA B 2 40 ? 2.550 3.582 -5.343 1.000 13.718 67 ALA B C 1
ATOM 1917 O O . ALA B 2 40 ? 2.982 4.008 -6.411 1.000 14.628 67 ALA B O 1
ATOM 1924 N N . GLY B 2 41 ? 2.007 2.396 -5.191 1.000 11.942 68 GLY B N 1
ATOM 1925 C CA . GLY B 2 41 ? 1.920 1.484 -6.308 1.000 11.547 68 GLY B CA 1
ATOM 1926 C C . GLY B 2 41 ? 1.091 0.283 -5.963 1.000 11.895 68 GLY B C 1
ATOM 1927 O O . GLY B 2 41 ? 0.248 0.338 -5.083 1.000 11.943 68 GLY B O 1
ATOM 1931 N N . THR B 2 42 ? 1.325 -0.823 -6.684 1.000 11.199 69 THR B N 1
ATOM 1932 C CA . THR B 2 42 ? 0.569 -2.041 -6.467 1.000 10.427 69 THR B CA 1
ATOM 1933 C C . THR B 2 42 ? 1.527 -3.175 -6.138 1.000 10.748 69 THR B C 1
ATOM 1934 O O . THR B 2 42 ? 2.712 -3.144 -6.468 1.000 10.999 69 THR B O 1
ATOM 1945 N N . CYS B 2 43 ? 0.960 -4.171 -5.447 1.000 10.197 70 CYS B N 1
ATOM 1946 C CA . CYS B 2 43 ? 1.641 -5.428 -5.173 1.000 9.620 70 CYS B CA 1
ATOM 1947 C C . CYS B 2 43 ? 0.589 -6.523 -4.933 1.000 9.268 70 CYS B C 1
ATOM 1948 O O . CYS B 2 43 ? -0.577 -6.234 -4.675 1.000 10.826 70 CYS B O 1
ATOM 1956 N N . TYR B 2 44 ? 1.019 -7.777 -5.044 1.000 10.514 71 TYR B N 1
ATOM 1957 C CA . TYR B 2 44 ? 0.112 -8.915 -4.798 1.000 10.549 71 TYR B CA 1
ATOM 1958 C C . TYR B 2 44 ? -0.092 -9.136 -3.293 1.000 11.717 71 TYR B C 1
ATOM 1959 O O . TYR B 2 44 ? 0.874 -8.959 -2.543 1.000 11.974 71 TYR B O 1
ATOM 1977 N N . SER B 2 45 ? -1.295 -9.628 -2.938 1.000 11.463 72 SER B N 1
ATOM 1978 C CA . SER B 2 45 ? -1.545 -10.151 -1.616 1.000 11.584 72 SER B CA 1
ATOM 1979 C C . SER B 2 45 ? -0.971 -11.539 -1.487 1.000 11.352 72 SER B C 1
ATOM 1980 O O . SER B 2 45 ? -0.693 -12.270 -2.437 1.000 12.301 72 SER B O 1
ATOM 1988 N N . SER B 2 46 ? -0.751 -11.976 -0.238 1.000 11.312 73 SER B N 1
ATOM 1989 C CA . SER B 2 46 ? -0.305 -13.343 0.083 1.000 12.086 73 SER B CA 1
ATOM 1990 C C . SER B 2 46 ? 0.999 -13.607 -0.615 1.000 11.355 73 SER B C 1
ATOM 1991 O O . SER B 2 46 ? 1.177 -14.665 -1.220 1.000 12.855 73 SER B O 1
ATOM 1999 N N . TRP B 2 47 ? 1.923 -12.620 -0.598 1.000 11.418 74 TRP B N 1
ATOM 2000 C CA . TRP B 2 47 ? 3.029 -12.644 -1.535 1.000 11.626 74 TRP B CA 1
ATOM 2001 C C . TRP B 2 47 ? 4.214 -11.890 -0.917 1.000 11.364 74 TRP B C 1
ATOM 2002 O O . TRP B 2 47 ? 4.375 -11.776 0.309 1.000 12.104 74 TRP B O 1
ATOM 2023 N N . LYS B 2 48 ? 5.020 -11.247 -1.780 1.000 11.808 75 LYS B N 1
ATOM 2024 C CA . LYS B 2 48 ? 6.253 -10.619 -1.357 1.000 11.753 75 LYS B CA 1
ATOM 2025 C C . LYS B 2 48 ? 6.735 -9.766 -2.508 1.000 10.767 75 LYS B C 1
ATOM 2026 O O . LYS B 2 48 ? 6.459 -10.101 -3.659 1.000 11.660 75 LYS B O 1
ATOM 2045 N N . MET B 2 49 ? 7.584 -8.792 -2.191 1.000 11.338 76 MET B N 1
ATOM 2046 C CA . MET B 2 49 ? 8.279 -7.983 -3.170 1.000 11.628 76 MET B CA 1
ATOM 2047 C C . MET B 2 49 ? 9.565 -7.463 -2.541 1.000 13.488 76 MET B C 1
ATOM 2048 O O . MET B 2 49 ? 9.728 -7.451 -1.333 1.000 14.123 76 MET B O 1
ATOM 2062 N N . ASP B 2 50 ? 10.472 -7.034 -3.402 1.000 11.887 77 ASP B N 1
ATOM 2063 C CA . ASP B 2 50 ? 11.659 -6.299 -2.997 1.000 12.219 77 ASP B CA 1
ATOM 2064 C C . ASP B 2 50 ? 11.464 -4.856 -3.434 1.000 11.652 77 ASP B C 1
ATOM 2065 O O . ASP B 2 50 ? 11.041 -4.611 -4.562 1.000 12.265 77 ASP B O 1
ATOM 2074 N N . LYS B 2 51 ? 11.732 -3.931 -2.523 1.000 11.910 78 LYS B N 1
ATOM 2075 C CA . LYS B 2 51 ? 11.344 -2.540 -2.684 1.000 12.867 78 LYS B CA 1
ATOM 2076 C C . LYS B 2 51 ? 12.422 -1.601 -2.190 1.000 12.808 78 LYS B C 1
ATOM 2077 O O . LYS B 2 51 ? 12.957 -1.778 -1.106 1.000 14.586 78 LYS B O 1
ATOM 2096 N N . LYS B 2 52 ? 12.639 -0.522 -2.957 1.000 12.606 79 LYS B N 1
ATOM 2097 C CA . LYS B 2 52 ? 13.492 0.561 -2.498 1.000 12.256 79 LYS B CA 1
ATOM 2098 C C . LYS B 2 52 ? 12.710 1.433 -1.527 1.000 13.125 79 LYS B C 1
ATOM 2099 O O . LYS B 2 52 ? 11.626 1.910 -1.841 1.000 15.570 79 LYS B O 1
ATOM 2118 N N . VAL B 2 53 ? 13.226 1.615 -0.311 1.000 14.055 80 VAL B N 1
ATOM 2119 C CA . VAL B 2 53 ? 12.582 2.405 0.737 1.000 15.507 80 VAL B CA 1
ATOM 2120 C C . VAL B 2 53 ? 13.644 3.365 1.277 1.000 16.423 80 VAL B C 1
ATOM 2121 O O . VAL B 2 53 ? 14.560 2.953 1.936 1.000 16.441 80 VAL B O 1
ATOM 2134 N N . GLY B 2 54 ? 13.590 4.620 0.850 1.000 17.639 81 GLY B N 1
ATOM 2135 C CA . GLY B 2 54 ? 14.651 5.581 1.084 1.000 20.206 81 GLY B CA 1
ATOM 2136 C C . GLY B 2 54 ? 15.980 5.043 0.566 1.000 18.994 81 GLY B C 1
ATOM 2137 O O . GLY B 2 54 ? 16.063 4.616 -0.579 1.000 17.940 81 GLY B O 1
ATOM 2141 N N . PRO B 2 55 ? 17.042 4.959 1.396 1.000 19.001 82 PRO B N 1
ATOM 2142 C CA . PRO B 2 55 ? 18.328 4.431 0.951 1.000 20.337 82 PRO B CA 1
ATOM 2143 C C . PRO B 2 55 ? 18.453 2.909 0.971 1.000 19.190 82 PRO B C 1
ATOM 2144 O O . PRO B 2 55 ? 19.520 2.375 0.633 1.000 19.683 82 PRO B O 1
ATOM 2155 N N A ASN B 2 56 ? 17.382 2.204 1.371 0.500 16.781 83 ASN B N 1
ATOM 2156 N N B ASN B 2 56 ? 17.393 2.201 1.400 0.500 16.714 83 ASN B N 1
ATOM 2157 C CA A ASN B 2 56 ? 17.499 0.775 1.617 0.500 16.042 83 ASN B CA 1
ATOM 2158 C CA B ASN B 2 56 ? 17.504 0.772 1.653 0.500 15.687 83 ASN B CA 1
ATOM 2159 C C A ASN B 2 56 ? 16.689 -0.055 0.625 0.500 14.510 83 ASN B C 1
ATOM 2160 C C B ASN B 2 56 ? 16.701 -0.050 0.643 0.500 14.463 83 ASN B C 1
ATOM 2161 O O A ASN B 2 56 ? 15.666 0.373 0.114 0.500 15.233 83 ASN B O 1
ATOM 2162 O O B ASN B 2 56 ? 15.693 0.397 0.122 0.500 15.189 83 ASN B O 1
ATOM 2183 N N . TRP B 2 57 ? 17.163 -1.286 0.413 1.000 14.346 84 TRP B N 1
ATOM 2184 C CA . TRP B 2 57 ? 16.494 -2.275 -0.436 1.000 14.217 84 TRP B CA 1
ATOM 2185 C C . TRP B 2 57 ? 15.905 -3.328 0.495 1.000 13.669 84 TRP B C 1
ATOM 2186 O O . TRP B 2 57 ? 16.636 -3.948 1.221 1.000 16.165 84 TRP B O 1
ATOM 2207 N N . VAL B 2 58 ? 14.592 -3.430 0.522 1.000 14.358 85 VAL B N 1
ATOM 2208 C CA . VAL B 2 58 ? 13.879 -4.142 1.557 1.000 14.036 85 VAL B CA 1
ATOM 2209 C C . VAL B 2 58 ? 12.992 -5.230 0.966 1.000 13.372 85 VAL B C 1
ATOM 2210 O O . VAL B 2 58 ? 12.164 -4.975 0.099 1.000 13.415 85 VAL B O 1
ATOM 2223 N N . HIS B 2 59 ? 13.074 -6.427 1.582 1.000 14.455 86 HIS B N 1
ATOM 2224 C CA . HIS B 2 59 ? 12.158 -7.524 1.281 1.000 14.482 86 HIS B CA 1
ATOM 2225 C C . HIS B 2 59 ? 10.863 -7.270 2.073 1.000 13.470 86 HIS B C 1
ATOM 2226 O O . HIS B 2 59 ? 10.884 -7.243 3.309 1.000 15.745 86 HIS B O 1
ATOM 2241 N N . ILE B 2 60 ? 9.721 -7.186 1.398 1.000 12.967 87 ILE B N 1
ATOM 2242 C CA . ILE B 2 60 ? 8.452 -6.913 2.042 1.000 12.985 87 ILE B CA 1
ATOM 2243 C C . ILE B 2 60 ? 7.463 -8.036 1.747 1.000 13.656 87 ILE B C 1
ATOM 2244 O O . ILE B 2 60 ? 7.248 -8.373 0.605 1.000 14.299 87 ILE B O 1
ATOM 2260 N N . LYS B 2 61 ? 6.913 -8.668 2.796 1.000 12.486 88 LYS B N 1
ATOM 2261 C CA . LYS B 2 61 ? 5.923 -9.711 2.642 1.000 12.029 88 LYS B CA 1
ATOM 2262 C C . LYS B 2 61 ? 4.536 -9.083 2.786 1.000 12.157 88 LYS B C 1
ATOM 2263 O O . LYS B 2 61 ? 4.320 -8.156 3.572 1.000 13.655 88 LYS B O 1
ATOM 2282 N N . SER B 2 62 ? 3.535 -9.656 2.115 1.000 12.439 89 SER B N 1
ATOM 2283 C CA . SER B 2 62 ? 2.150 -9.246 2.244 1.000 11.434 89 SER B CA 1
ATOM 2284 C C . SER B 2 62 ? 1.334 -10.441 2.741 1.000 11.519 89 SER B C 1
ATOM 2285 O O . SER B 2 62 ? 1.505 -11.570 2.266 1.000 13.226 89 SER B O 1
ATOM 2293 N N . ASP B 2 63 ? 0.375 -10.195 3.577 1.000 12.524 90 ASP B N 1
ATOM 2294 C CA . ASP B 2 63 ? -0.562 -11.220 4.025 1.000 12.607 90 ASP B CA 1
ATOM 2295 C C . ASP B 2 63 ? -1.810 -11.190 3.135 1.000 12.135 90 ASP B C 1
ATOM 2296 O O . ASP B 2 63 ? -1.848 -10.507 2.105 1.000 12.687 90 ASP B O 1
ATOM 2305 N N . ASP B 2 64 ? -2.810 -11.984 3.469 1.000 12.906 91 ASP B N 1
ATOM 2306 C CA . ASP B 2 64 ? -3.975 -12.145 2.620 1.000 13.061 91 ASP B CA 1
ATOM 2307 C C . ASP B 2 64 ? -4.776 -10.848 2.510 1.000 13.525 91 ASP B C 1
ATOM 2308 O O . ASP B 2 64 ? -5.551 -10.700 1.578 1.000 15.868 91 ASP B O 1
ATOM 2317 N N . ASN B 2 65 ? -4.607 -9.920 3.462 1.000 14.194 92 ASN B N 1
ATOM 2318 C CA . ASN B 2 65 ? -5.354 -8.648 3.487 1.000 13.482 92 ASN B CA 1
ATOM 2319 C C . ASN B 2 65 ? -4.475 -7.433 3.235 1.000 13.786 92 ASN B C 1
ATOM 2320 O O . ASN B 2 65 ? -4.840 -6.292 3.592 1.000 15.216 92 ASN B O 1
ATOM 2331 N N . CYS B 2 66 ? -3.294 -7.683 2.658 1.000 12.153 93 CYS B N 1
ATOM 2332 C CA . CYS B 2 66 ? -2.376 -6.614 2.244 1.000 12.676 93 CYS B CA 1
ATOM 2333 C C . CYS B 2 66 ? -1.673 -5.922 3.424 1.000 12.510 93 CYS B C 1
ATOM 2334 O O . CYS B 2 66 ? -1.104 -4.842 3.242 1.000 14.165 93 CYS B O 1
ATOM 2342 N N . ASN B 2 67 ? -1.649 -6.579 4.587 1.000 11.977 94 ASN B N 1
ATOM 2343 C CA . ASN B 2 67 ? -0.754 -6.109 5.633 1.000 12.356 94 ASN B CA 1
ATOM 2344 C C . ASN B 2 67 ? 0.674 -6.415 5.231 1.000 13.156 94 ASN B C 1
ATOM 2345 O O . ASN B 2 67 ? 0.998 -7.558 4.869 1.000 13.541 94 ASN B O 1
ATOM 2356 N N . LEU B 2 68 ? 1.550 -5.400 5.293 1.000 12.503 95 LEU B N 1
ATOM 2357 C CA . LEU B 2 68 ? 2.916 -5.567 4.823 1.000 12.744 95 LEU B CA 1
ATOM 2358 C C . LEU B 2 68 ? 3.900 -5.660 5.979 1.000 13.522 95 LEU B C 1
ATOM 2359 O O . LEU B 2 68 ? 3.772 -5.032 7.028 1.000 16.408 95 LEU B O 1
ATOM 2375 N N . SER B 2 69 ? 4.900 -6.523 5.807 1.000 12.760 96 SER B N 1
ATOM 2376 C CA . SER B 2 69 ? 5.922 -6.749 6.827 1.000 14.268 96 SER B CA 1
ATOM 2377 C C . SER B 2 69 ? 7.300 -6.512 6.181 1.000 14.365 96 SER B C 1
ATOM 2378 O O . SER B 2 69 ? 7.599 -7.170 5.178 1.000 15.349 96 SER B O 1
ATOM 2386 N N . GLY B 2 70 ? 8.159 -5.686 6.798 1.000 16.886 97 GLY B N 1
ATOM 2387 C CA . GLY B 2 70 ? 9.504 -5.428 6.348 1.000 16.935 97 GLY B CA 1
ATOM 2388 C C . GLY B 2 70 ? 10.270 -4.567 7.359 1.000 17.622 97 GLY B C 1
ATOM 2389 O O . GLY B 2 70 ? 9.688 -3.921 8.229 1.000 19.935 97 GLY B O 1
ATOM 2393 N N A ASP B 2 71 ? 11.592 -4.544 7.174 0.500 17.647 98 ASP B N 1
ATOM 2394 N N B ASP B 2 71 ? 11.597 -4.668 7.315 0.500 17.189 98 ASP B N 1
ATOM 2395 C CA A ASP B 2 71 ? 12.534 -3.851 8.030 0.500 18.420 98 ASP B CA 1
ATOM 2396 C CA B ASP B 2 71 ? 12.447 -3.811 8.111 0.500 18.474 98 ASP B CA 1
ATOM 2397 C C A ASP B 2 71 ? 12.886 -2.495 7.419 0.500 18.486 98 ASP B C 1
ATOM 2398 C C B ASP B 2 71 ? 12.736 -2.545 7.324 0.500 19.452 98 ASP B C 1
ATOM 2399 O O A ASP B 2 71 ? 13.858 -2.398 6.682 0.500 18.082 98 ASP B O 1
ATOM 2400 O O B ASP B 2 71 ? 13.463 -2.587 6.343 0.500 20.021 98 ASP B O 1
ATOM 2417 N N . PHE B 2 72 ? 12.123 -1.448 7.765 1.000 18.793 99 PHE B N 1
ATOM 2418 C CA . PHE B 2 72 ? 12.243 -0.161 7.130 1.000 19.975 99 PHE B CA 1
ATOM 2419 C C . PHE B 2 72 ? 13.213 0.750 7.858 1.000 18.911 99 PHE B C 1
ATOM 2420 O O . PHE B 2 72 ? 13.333 0.679 9.093 1.000 22.058 99 PHE B O 1
ATOM 2437 N N . PRO B 2 73 ? 13.935 1.628 7.127 1.000 20.284 100 PRO B N 1
ATOM 2438 C CA . PRO B 2 73 ? 14.846 2.565 7.786 1.000 21.475 100 PRO B CA 1
ATOM 2439 C C . PRO B 2 73 ? 14.080 3.627 8.577 1.000 22.043 100 PRO B C 1
ATOM 2440 O O . PRO B 2 73 ? 12.901 3.875 8.341 1.000 21.736 100 PRO B O 1
ATOM 2451 N N . PRO B 2 74 ? 14.708 4.250 9.598 1.000 26.312 101 PRO B N 1
ATOM 2452 C CA . PRO B 2 74 ? 14.007 5.224 10.429 1.000 26.428 101 PRO B CA 1
ATOM 2453 C C . PRO B 2 74 ? 13.301 6.337 9.670 1.000 24.053 101 PRO B C 1
ATOM 2454 O O . PRO B 2 74 ? 13.873 6.981 8.799 1.000 27.410 101 PRO B O 1
ATOM 2465 N N . GLY B 2 75 ? 12.064 6.601 10.084 1.000 23.702 102 GLY B N 1
ATOM 2466 C CA . GLY B 2 75 ? 11.235 7.642 9.492 1.000 21.142 102 GLY B CA 1
ATOM 2467 C C . GLY B 2 75 ? 10.401 7.129 8.318 1.000 20.890 102 GLY B C 1
ATOM 2468 O O . GLY B 2 75 ? 9.464 7.810 7.890 1.000 22.083 102 GLY B O 1
ATOM 2472 N N . TRP B 2 76 ? 10.719 5.921 7.825 1.000 20.093 103 TRP B N 1
ATOM 2473 C CA . TRP B 2 76 ? 10.074 5.378 6.638 1.000 19.775 103 TRP B CA 1
ATOM 2474 C C . TRP B 2 76 ? 9.107 4.257 7.006 1.000 18.972 103 TRP B C 1
ATOM 2475 O O . TRP B 2 76 ? 9.404 3.426 7.859 1.000 18.432 103 TRP B O 1
ATOM 2496 N N . ILE B 2 77 ? 8.032 4.128 6.216 1.000 17.816 104 ILE B N 1
ATOM 2497 C CA . ILE B 2 77 ? 7.168 2.967 6.330 1.000 16.341 104 ILE B CA 1
ATOM 2498 C C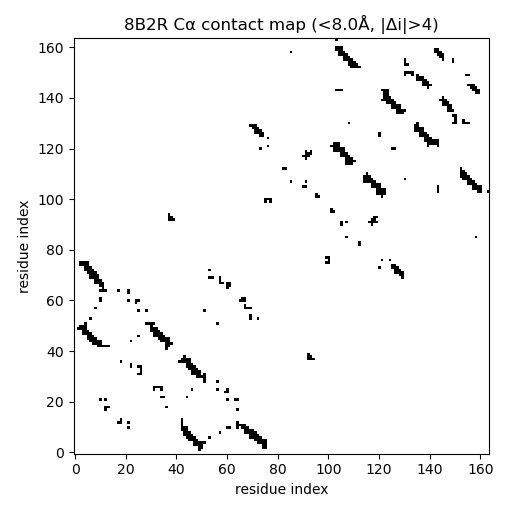 . ILE B 2 77 ? 6.496 2.725 4.974 1.000 16.197 104 ILE B C 1
ATOM 2499 O O . ILE B 2 77 ? 6.232 3.693 4.239 1.000 16.906 104 ILE B O 1
ATOM 2515 N N . VAL B 2 78 ? 6.203 1.435 4.709 1.000 14.652 105 VAL B N 1
ATOM 2516 C CA . VAL B 2 78 ? 5.359 1.050 3.589 1.000 12.673 105 VAL B CA 1
ATOM 2517 C C . VAL B 2 78 ? 4.150 0.314 4.167 1.000 12.771 105 VAL B C 1
ATOM 2518 O O . VAL B 2 78 ? 4.332 -0.669 4.912 1.000 13.972 105 VAL B O 1
ATOM 2531 N N . LEU B 2 79 ? 2.955 0.779 3.782 1.000 13.235 106 LEU B N 1
ATOM 2532 C CA . LEU B 2 79 ? 1.691 0.268 4.291 1.000 13.278 106 LEU B CA 1
ATOM 2533 C C . LEU B 2 79 ? 0.817 -0.183 3.138 1.000 13.306 106 LEU B C 1
ATOM 2534 O O . LEU B 2 79 ? 0.833 0.471 2.099 1.000 12.938 106 LEU B O 1
ATOM 2550 N N . GLY B 2 80 ? 0.053 -1.248 3.371 1.000 12.719 107 GLY B N 1
ATOM 2551 C CA . GLY B 2 80 ? -0.771 -1.762 2.316 1.000 12.275 107 GLY B CA 1
ATOM 2552 C C . GLY B 2 80 ? -2.247 -1.672 2.621 1.000 12.940 107 GLY B C 1
ATOM 2553 O O . GLY B 2 80 ? -2.673 -1.695 3.800 1.000 15.332 107 GLY B O 1
ATOM 2557 N N . LYS B 2 81 ? -3.034 -1.736 1.562 1.000 12.865 108 LYS B N 1
ATOM 2558 C CA . LYS B 2 81 ? -4.461 -1.908 1.690 1.000 16.483 108 LYS B CA 1
ATOM 2559 C C . LYS B 2 81 ? -4.986 -2.645 0.469 1.000 13.028 108 LYS B C 1
ATOM 2560 O O . LYS B 2 81 ? -4.464 -2.571 -0.613 1.000 14.197 108 LYS B O 1
ATOM 2579 N N . LYS B 2 82 ? -6.054 -3.366 0.672 1.000 14.777 109 LYS B N 1
ATOM 2580 C CA . LYS B 2 82 ? -6.672 -4.106 -0.389 1.000 13.062 109 LYS B CA 1
ATOM 2581 C C . LYS B 2 82 ? -7.444 -3.165 -1.291 1.000 12.227 109 LYS B C 1
ATOM 2582 O O . LYS B 2 82 ? -8.113 -2.241 -0.895 1.000 13.865 109 LYS B O 1
ATOM 2601 N N . ARG B 2 83 ? -7.313 -3.432 -2.596 1.000 12.019 110 ARG B N 1
ATOM 2602 C CA . ARG B 2 83 ? -8.034 -2.654 -3.594 1.000 11.923 110 ARG B CA 1
ATOM 2603 C C . ARG B 2 83 ? -9.510 -3.047 -3.650 1.000 12.306 110 ARG B C 1
ATOM 2604 O O . ARG B 2 83 ? -9.879 -4.187 -3.352 1.000 13.503 110 ARG B O 1
ATOM 2625 N N . PRO B 2 84 ? -10.399 -2.132 -4.072 1.000 12.730 111 PRO B N 1
ATOM 2626 C CA . PRO B 2 84 ? -11.808 -2.471 -4.235 1.000 14.848 111 PRO B CA 1
ATOM 2627 C C . PRO B 2 84 ? -11.960 -3.530 -5.318 1.000 15.209 111 PRO B C 1
ATOM 2628 O O . PRO B 2 84 ? -11.240 -3.525 -6.314 1.000 15.536 111 PRO B O 1
ATOM 2639 N N . GLY B 2 85 ? -12.907 -4.432 -5.088 1.000 15.106 112 GLY B N 1
ATOM 2640 C CA . GLY B 2 85 ? -13.169 -5.521 -5.996 1.000 16.153 112 GLY B CA 1
ATOM 2641 C C . GLY B 2 85 ? -12.516 -6.841 -5.586 1.000 16.515 112 GLY B C 1
ATOM 2642 O O . GLY B 2 85 ? -12.746 -7.855 -6.225 1.000 21.943 112 GLY B O 1
ATOM 2646 N N . PHE B 2 86 ? -11.679 -6.804 -4.560 1.000 15.462 113 PHE B N 1
ATOM 2647 C CA . PHE B 2 86 ? -11.048 -7.995 -4.005 1.000 16.593 113 PHE B CA 1
ATOM 2648 C C . PHE B 2 86 ? -11.599 -8.301 -2.616 1.000 20.215 113 PHE B C 1
ATOM 2649 O O . PHE B 2 86 ? -11.966 -7.408 -1.870 1.000 20.533 113 PHE B O 1
#

B-factor: mean 19.3, std 7.04, range [9.27, 55.79]

GO terms:
  GO:0005829 cytosol (C, EXP)
  GO:0062207 regulation of pattern recognition receptor signaling pathway (P, EXP)
  GO:0002758 innate immune response-activating signaling pathway (P, IDA)
  GO:0005737 cytoplasm (C, IDA)
  GO:0042742 defense response to bacterium (P, IDA)
  GO:0009626 plant-type hypersensitive response (P, IMP)
  GO:0005515 protein binding (F, IPI)

Foldseek 3Di:
DAKKKKWKKFFQQQDDVSVVVLLVLLVVFPFWDDWDFDDPRSRIIITMGGPGDRVVSQVSRCVVRVHMGTDDMGIDDD/DPPDLDDVVPDDAFDEDQDPPDDGAFKKKWKFALSHTDHIYGHHAQAWDWDDHPPDTWIWHHHNAGAIDIDHDPR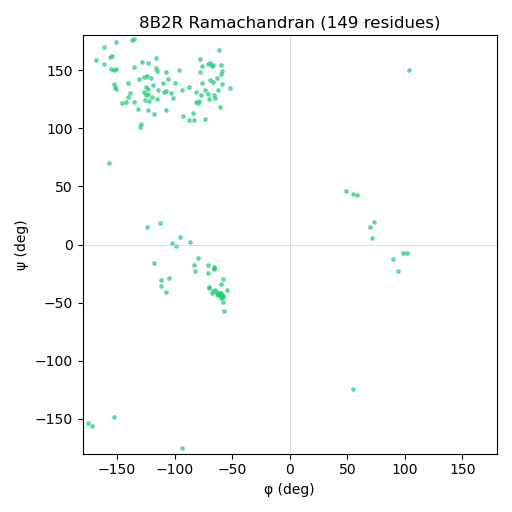MDMGMGTDPPD